Protein AF-A0A8T1U6H8-F1 (afdb_monomer)

Radius of gyration: 21.42 Å; Cα contacts (8 Å, |Δi|>4): 19; chains: 1; bounding box: 50×22×63 Å

Structure (mmCIF, N/CA/C/O backbone):
data_AF-A0A8T1U6H8-F1
#
_entry.id   AF-A0A8T1U6H8-F1
#
loop_
_atom_site.group_PDB
_atom_site.id
_atom_site.type_symbol
_atom_site.label_atom_id
_atom_site.label_alt_id
_atom_site.label_comp_id
_atom_site.label_asym_id
_atom_site.label_entity_id
_atom_site.label_seq_id
_atom_site.pdbx_PDB_ins_code
_atom_site.Cartn_x
_atom_site.Cartn_y
_atom_site.Cartn_z
_atom_site.occupancy
_atom_site.B_iso_or_equiv
_atom_site.auth_seq_id
_atom_site.auth_comp_id
_atom_site.auth_asym_id
_atom_site.auth_atom_id
_atom_site.pdbx_PDB_model_num
ATOM 1 N N . MET A 1 1 ? -10.092 -11.176 0.550 1.00 36.59 1 MET A N 1
ATOM 2 C CA . MET A 1 1 ? -11.383 -10.645 1.042 1.00 36.59 1 MET A CA 1
ATOM 3 C C . MET A 1 1 ? -11.240 -10.392 2.532 1.00 36.59 1 MET A C 1
ATOM 5 O O . MET A 1 1 ? -11.088 -11.351 3.277 1.00 36.59 1 MET A O 1
ATOM 9 N N . VAL A 1 2 ? -11.189 -9.127 2.950 1.00 41.56 2 VAL A N 1
ATOM 10 C CA . VAL A 1 2 ? -11.146 -8.750 4.371 1.00 41.56 2 VAL A CA 1
ATOM 11 C C . VAL A 1 2 ? -12.556 -8.930 4.930 1.00 41.56 2 VAL A C 1
ATOM 13 O O . VAL A 1 2 ? -13.516 -8.430 4.351 1.00 41.56 2 VAL A O 1
ATOM 16 N N . GLN A 1 3 ? -12.712 -9.716 5.995 1.00 40.78 3 GLN A N 1
ATOM 17 C CA . GLN A 1 3 ? -14.016 -9.874 6.637 1.00 40.78 3 GLN A CA 1
ATOM 18 C C . GLN A 1 3 ? -14.312 -8.635 7.483 1.00 40.78 3 GLN A C 1
ATOM 20 O O . GLN A 1 3 ? -13.593 -8.339 8.435 1.00 40.78 3 GLN A O 1
ATOM 25 N N . HIS A 1 4 ? -15.375 -7.916 7.126 1.00 51.12 4 HIS A N 1
ATOM 26 C CA . HIS A 1 4 ? -15.818 -6.727 7.844 1.00 51.12 4 HIS A CA 1
ATOM 27 C C . HIS A 1 4 ? -16.689 -7.121 9.048 1.00 51.12 4 HIS A C 1
ATOM 29 O O . HIS A 1 4 ? -17.667 -7.861 8.875 1.00 51.12 4 HIS A O 1
ATOM 35 N N . PRO A 1 5 ? -16.388 -6.622 10.262 1.00 48.84 5 PRO A N 1
ATOM 36 C CA . PRO A 1 5 ? -17.278 -6.752 11.406 1.00 48.84 5 PRO A CA 1
ATOM 37 C C . PRO A 1 5 ? -18.629 -6.112 11.076 1.00 48.84 5 PRO A C 1
ATOM 39 O O . PRO A 1 5 ? -18.710 -4.946 10.688 1.00 48.84 5 PRO A O 1
ATOM 42 N N . ARG A 1 6 ? -19.688 -6.912 11.176 1.00 51.59 6 ARG A N 1
ATOM 43 C CA . ARG A 1 6 ? -21.048 -6.546 10.785 1.00 51.59 6 ARG A CA 1
ATOM 44 C C . ARG A 1 6 ? -21.577 -5.393 11.658 1.00 51.59 6 ARG A C 1
ATOM 46 O O . ARG A 1 6 ? -21.683 -5.551 12.868 1.00 51.59 6 ARG A O 1
ATOM 53 N N . LEU A 1 7 ? -21.965 -4.303 10.979 1.00 49.41 7 LEU A N 1
ATOM 54 C CA . LEU A 1 7 ? -23.167 -3.471 11.199 1.00 49.41 7 LEU A CA 1
ATOM 55 C C . LEU A 1 7 ? -23.094 -1.998 11.653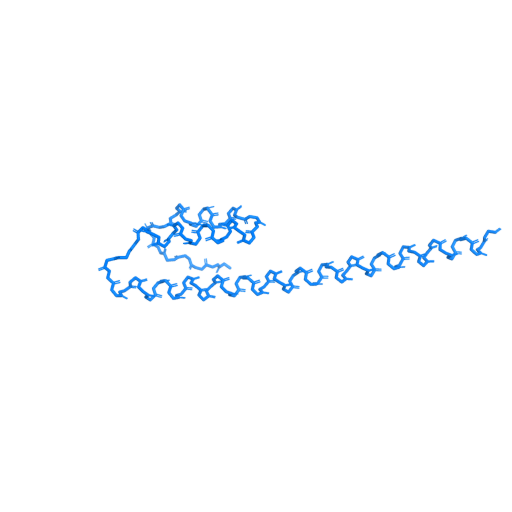 1.00 49.41 7 LEU A C 1
ATOM 57 O O . LEU A 1 7 ? -24.143 -1.383 11.545 1.00 49.41 7 LEU A O 1
ATOM 61 N N . ASN A 1 8 ? -21.969 -1.360 12.015 1.00 52.28 8 ASN A N 1
ATOM 62 C CA . ASN A 1 8 ? -22.054 0.059 12.462 1.00 52.28 8 ASN A CA 1
ATOM 63 C C . ASN A 1 8 ? -21.110 1.097 11.832 1.00 52.28 8 ASN A C 1
ATOM 65 O O . ASN A 1 8 ? -21.238 2.267 12.157 1.00 52.28 8 ASN A O 1
ATOM 69 N N . ASP A 1 9 ? -20.223 0.725 10.906 1.00 64.31 9 ASP A N 1
ATOM 70 C CA . ASP A 1 9 ? -19.154 1.633 10.441 1.00 64.31 9 ASP A CA 1
ATOM 71 C C . ASP A 1 9 ? -18.992 1.669 8.914 1.00 64.31 9 ASP A C 1
ATOM 73 O O . ASP A 1 9 ? -17.888 1.776 8.383 1.00 64.31 9 ASP A O 1
ATOM 77 N N . GLN A 1 10 ? -20.097 1.553 8.173 1.00 68.19 10 GLN A N 1
ATOM 78 C CA . GLN A 1 10 ? -20.058 1.556 6.705 1.00 68.19 10 GLN A CA 1
ATOM 79 C C . GLN A 1 10 ? -19.478 2.869 6.147 1.00 68.19 10 GLN A C 1
ATOM 81 O O . GLN A 1 10 ? -18.672 2.826 5.226 1.00 68.19 10 GLN A O 1
ATOM 86 N N . GLY A 1 11 ? -19.782 4.011 6.777 1.00 71.81 11 GLY A N 1
ATOM 87 C CA . GLY A 1 11 ? -19.208 5.312 6.410 1.00 71.81 11 GLY A CA 1
ATOM 88 C C . GLY A 1 11 ? -17.693 5.402 6.637 1.00 71.81 11 GLY A C 1
ATOM 89 O O . GLY A 1 11 ? -16.981 5.908 5.773 1.00 71.81 11 GLY A O 1
ATOM 90 N N . PHE A 1 12 ? -17.186 4.838 7.741 1.00 73.38 12 PHE A N 1
ATOM 91 C CA . PHE A 1 12 ? -15.743 4.727 7.982 1.00 73.38 12 PHE A CA 1
ATOM 92 C C . PHE A 1 12 ? -15.073 3.862 6.911 1.00 73.38 12 PHE A C 1
ATOM 94 O O . PHE A 1 12 ? -14.070 4.273 6.334 1.00 73.38 12 PHE A O 1
ATOM 101 N N . TRP A 1 13 ? -15.635 2.687 6.607 1.00 72.81 13 TRP A N 1
ATOM 102 C CA . TRP A 1 13 ? -15.063 1.798 5.594 1.00 72.81 13 TRP A CA 1
ATOM 103 C C . TRP A 1 13 ? -15.111 2.409 4.194 1.00 72.81 13 TRP A C 1
ATOM 105 O O . TRP A 1 13 ? -14.143 2.275 3.452 1.00 72.81 13 TRP A O 1
ATOM 115 N N . ASP A 1 14 ? -16.179 3.119 3.839 1.00 76.62 14 ASP A N 1
ATOM 116 C CA . ASP A 1 14 ? -16.280 3.815 2.555 1.00 76.62 14 ASP A CA 1
ATOM 117 C C . ASP A 1 14 ? -15.247 4.941 2.427 1.00 76.62 14 ASP A C 1
ATOM 119 O O . ASP A 1 14 ? -14.669 5.121 1.355 1.00 76.62 14 ASP A O 1
ATOM 123 N N . GLN A 1 15 ? -14.978 5.679 3.508 1.00 73.12 15 GLN A N 1
ATOM 124 C CA . GLN A 1 15 ? -13.971 6.740 3.525 1.00 73.12 15 GLN A CA 1
ATOM 125 C C . GLN A 1 15 ? -12.544 6.174 3.524 1.00 73.12 15 GLN A C 1
ATOM 127 O O . GLN A 1 15 ? -11.702 6.634 2.757 1.00 73.12 15 GLN A O 1
ATOM 132 N N . PHE A 1 16 ? -12.291 5.128 4.313 1.00 75.81 16 PHE A N 1
ATOM 133 C CA . PHE A 1 16 ? -11.011 4.421 4.359 1.00 75.81 16 PHE A CA 1
ATOM 134 C C . PHE A 1 16 ? -10.664 3.781 3.007 1.00 75.81 16 PHE A C 1
ATOM 136 O O . PHE A 1 16 ? -9.542 3.913 2.531 1.00 75.81 16 PHE A O 1
ATOM 143 N N . ASN A 1 17 ? -11.634 3.143 2.346 1.00 76.25 17 ASN A N 1
ATOM 144 C CA . ASN A 1 17 ? -11.429 2.499 1.044 1.00 76.25 17 ASN A CA 1
ATOM 145 C C . ASN A 1 17 ? -11.232 3.497 -0.110 1.00 76.25 17 ASN A C 1
ATOM 147 O O . ASN A 1 17 ? -10.734 3.108 -1.165 1.00 76.25 17 ASN A O 1
ATOM 151 N N . ARG A 1 18 ? -11.647 4.761 0.053 1.00 79.00 18 ARG A N 1
ATOM 152 C CA . ARG A 1 18 ? -11.451 5.825 -0.947 1.00 79.00 18 ARG A CA 1
ATOM 153 C C . ARG A 1 18 ? -10.161 6.617 -0.759 1.00 79.00 18 ARG A C 1
ATOM 155 O O . ARG A 1 18 ? -9.822 7.378 -1.659 1.00 79.00 18 ARG A O 1
ATOM 162 N N . ALA A 1 19 ? -9.473 6.470 0.371 1.00 80.56 19 ALA A N 1
ATOM 163 C CA . ALA A 1 19 ? -8.237 7.193 0.631 1.00 80.56 19 ALA A CA 1
ATOM 164 C C . ALA A 1 19 ? -7.155 6.789 -0.383 1.00 80.56 19 ALA A C 1
ATOM 166 O O . ALA A 1 19 ? -6.900 5.602 -0.597 1.00 80.56 19 ALA A O 1
ATOM 167 N N . GLN A 1 20 ? -6.531 7.779 -1.018 1.00 71.88 20 GLN A N 1
ATOM 168 C CA . GLN A 1 20 ? -5.485 7.579 -2.025 1.00 71.88 20 GLN A CA 1
ATOM 169 C C . GLN A 1 20 ? -4.098 7.938 -1.486 1.00 71.88 20 GLN A C 1
ATOM 171 O O . GLN A 1 20 ? -3.085 7.543 -2.062 1.00 71.88 20 GLN A O 1
ATOM 176 N N . THR A 1 21 ? -4.045 8.658 -0.367 1.00 72.31 21 THR A N 1
ATOM 177 C CA . THR A 1 21 ? -2.815 9.129 0.272 1.00 72.31 21 THR A CA 1
ATOM 178 C C . THR A 1 21 ? -2.726 8.694 1.736 1.00 72.31 21 THR A C 1
ATOM 180 O O . THR A 1 21 ? -3.728 8.416 2.395 1.00 72.31 21 THR A O 1
ATOM 183 N N . VAL A 1 22 ? -1.502 8.652 2.273 1.00 71.56 22 VAL A N 1
ATOM 184 C CA . VAL A 1 22 ? -1.245 8.290 3.681 1.00 71.56 22 VAL A CA 1
ATOM 185 C C . VAL A 1 22 ? -1.923 9.269 4.647 1.00 71.56 22 VAL A C 1
ATOM 187 O O . VAL A 1 22 ? -2.413 8.859 5.697 1.00 71.56 22 VAL A O 1
ATOM 190 N N . GLU A 1 23 ? -1.996 10.545 4.276 1.00 74.50 23 GLU A N 1
ATOM 191 C CA . GLU A 1 23 ? -2.672 11.589 5.050 1.00 74.50 23 GLU A CA 1
ATOM 192 C C . GLU A 1 23 ? -4.189 11.376 5.094 1.00 74.50 23 GLU A C 1
ATOM 194 O O . GLU A 1 23 ? -4.787 11.431 6.167 1.00 74.50 23 GLU A O 1
ATOM 199 N N . GLU A 1 24 ? -4.809 11.020 3.966 1.00 73.62 24 GLU A N 1
ATOM 200 C CA . GLU A 1 24 ? -6.239 10.690 3.908 1.00 73.62 24 GLU A CA 1
ATOM 201 C C . GLU A 1 24 ? -6.576 9.421 4.699 1.00 73.62 24 GLU A C 1
ATOM 203 O O . GLU A 1 24 ? -7.611 9.368 5.367 1.00 73.62 24 GLU A O 1
ATOM 208 N N . VAL A 1 25 ? -5.689 8.417 4.682 1.00 74.69 25 VAL A N 1
ATOM 209 C CA . VAL A 1 25 ? -5.819 7.224 5.534 1.00 74.69 25 VAL A CA 1
ATOM 210 C C . VAL A 1 25 ? -5.751 7.622 7.010 1.00 74.69 25 VAL A C 1
ATOM 212 O O . VAL A 1 25 ? -6.574 7.168 7.805 1.00 74.69 25 VAL A O 1
ATOM 215 N N . GLY A 1 26 ? -4.819 8.507 7.377 1.00 73.69 26 GLY A N 1
ATOM 216 C CA . GLY A 1 26 ? -4.704 9.056 8.729 1.00 73.69 26 GLY A CA 1
ATOM 217 C C . GLY A 1 26 ? -5.973 9.784 9.177 1.00 73.69 26 GLY A C 1
ATOM 218 O O . GLY A 1 26 ? -6.491 9.502 10.256 1.00 73.69 26 GLY A O 1
ATOM 219 N N . SER A 1 27 ? -6.532 10.653 8.331 1.00 74.06 27 SER A N 1
ATOM 220 C CA . SER A 1 27 ? -7.789 11.353 8.618 1.00 74.06 27 SER A CA 1
ATOM 221 C C . SER A 1 27 ? -8.987 10.412 8.743 1.00 74.06 27 SER A C 1
ATOM 223 O O . SER A 1 27 ? -9.797 10.594 9.649 1.00 74.06 27 SER A O 1
ATOM 225 N N . ALA A 1 28 ? -9.100 9.393 7.885 1.00 71.69 28 ALA A N 1
ATOM 226 C CA . ALA A 1 28 ? -10.185 8.413 7.962 1.00 71.69 28 ALA A CA 1
ATOM 227 C C . ALA A 1 28 ? -10.117 7.590 9.259 1.00 71.69 28 ALA A C 1
ATOM 229 O O . ALA A 1 28 ? -11.144 7.326 9.884 1.00 71.69 28 ALA A O 1
ATOM 230 N N . ILE A 1 29 ? -8.905 7.227 9.693 1.00 70.00 29 ILE A N 1
ATOM 231 C CA . ILE A 1 29 ? -8.676 6.561 10.979 1.00 70.00 29 ILE A CA 1
ATOM 232 C C . ILE A 1 29 ? -9.095 7.481 12.127 1.00 70.00 29 ILE A C 1
ATOM 234 O O . ILE A 1 29 ? -9.939 7.074 12.918 1.00 70.00 29 ILE A O 1
ATOM 238 N N . THR A 1 30 ? -8.595 8.719 12.185 1.00 68.88 30 THR A N 1
ATOM 239 C CA . THR A 1 30 ? -8.928 9.680 13.252 1.00 68.88 30 THR A CA 1
ATOM 240 C C . THR A 1 30 ? -10.438 9.920 13.362 1.00 68.88 30 THR A C 1
ATOM 242 O O . THR A 1 30 ? -11.009 9.784 14.446 1.00 68.88 30 THR A O 1
ATOM 245 N N . ALA A 1 31 ? -11.116 10.163 12.238 1.00 66.38 31 ALA A N 1
ATOM 246 C CA . ALA A 1 31 ? -12.564 10.371 12.207 1.00 66.38 31 ALA A CA 1
ATOM 247 C C . ALA A 1 31 ? -13.352 9.127 12.660 1.00 66.38 31 ALA A C 1
ATOM 249 O O . ALA A 1 31 ? -14.311 9.235 13.419 1.00 66.38 31 ALA A O 1
ATOM 250 N N . GLY A 1 32 ? -12.922 7.928 12.249 1.00 62.81 32 GLY A N 1
ATOM 251 C CA . GLY A 1 32 ? -13.528 6.665 12.684 1.00 62.81 32 GLY A CA 1
ATOM 252 C C . GLY A 1 32 ? -13.226 6.293 14.137 1.00 62.81 32 GLY A C 1
ATOM 253 O O . GLY A 1 32 ? -13.866 5.397 14.690 1.00 62.81 32 GLY A O 1
ATOM 254 N N . THR A 1 33 ? -12.241 6.950 14.751 1.00 60.88 33 THR A N 1
ATOM 255 C CA . THR A 1 33 ? -11.939 6.814 16.173 1.00 60.88 33 THR A CA 1
ATOM 256 C C . THR A 1 33 ? -12.760 7.787 17.026 1.00 60.88 33 THR A C 1
ATOM 258 O O .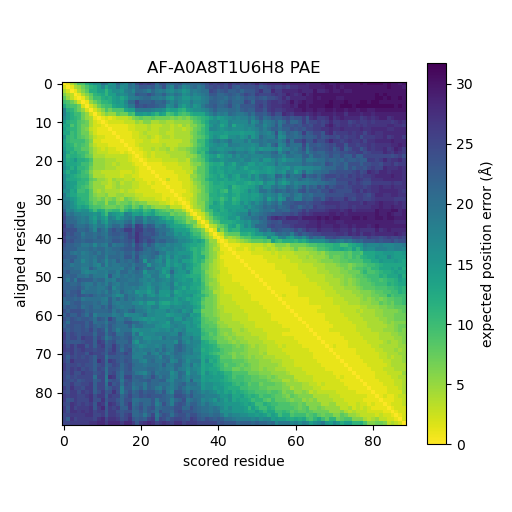 THR A 1 33 ? -13.324 7.374 18.025 1.00 60.88 33 THR A O 1
ATOM 261 N N . GLU A 1 34 ? -12.979 9.039 16.637 1.00 58.78 34 GLU A N 1
ATOM 262 C CA . GLU A 1 34 ? -13.691 9.995 17.510 1.00 58.78 34 GLU A CA 1
ATOM 263 C C . GLU A 1 34 ? -15.156 9.623 17.843 1.00 58.78 34 GLU A C 1
ATOM 265 O O . GLU A 1 34 ? -15.707 10.139 18.813 1.00 58.78 34 GLU A O 1
ATOM 270 N N . GLN A 1 35 ? -15.788 8.696 17.110 1.00 52.53 35 GLN A N 1
ATOM 271 C CA . GLN A 1 35 ? -17.227 8.430 17.222 1.00 52.53 35 GLN A CA 1
ATOM 272 C C . GLN A 1 35 ? -17.654 7.268 18.159 1.00 52.53 35 GLN A C 1
ATOM 274 O O . GLN A 1 35 ? -18.856 7.081 18.332 1.00 52.53 35 GLN A O 1
ATOM 279 N N . VAL A 1 36 ? -16.755 6.466 18.767 1.00 53.62 36 VAL A N 1
ATOM 280 C CA . VAL A 1 36 ? -17.165 5.141 19.330 1.00 53.62 36 VAL A CA 1
ATOM 281 C C . VAL A 1 36 ? -16.758 4.831 20.789 1.00 53.62 36 VAL A C 1
ATOM 283 O O . VAL A 1 36 ? -17.075 3.753 21.281 1.00 53.62 36 VAL A O 1
ATOM 286 N N . PHE A 1 37 ? -16.106 5.708 21.554 1.00 53.53 37 PHE A N 1
ATOM 287 C CA . PHE A 1 37 ? -15.473 5.254 22.813 1.00 53.53 37 PHE A CA 1
ATOM 288 C C . PHE A 1 37 ? -16.222 5.596 24.097 1.00 53.53 37 PHE A C 1
ATOM 290 O O . PHE A 1 37 ? -15.911 6.594 24.735 1.00 53.53 37 PHE A O 1
ATOM 297 N N . ASP A 1 38 ? -17.120 4.700 24.524 1.00 53.47 38 ASP A N 1
ATOM 298 C CA . ASP A 1 38 ? -17.684 4.724 25.887 1.00 53.47 38 ASP A CA 1
ATOM 299 C C . ASP A 1 38 ? -17.421 3.423 26.688 1.00 53.47 38 ASP A C 1
ATOM 301 O O . ASP A 1 38 ? -17.741 3.348 27.873 1.00 53.47 38 ASP A O 1
ATOM 305 N N . THR A 1 39 ? -16.790 2.377 26.112 1.00 53.78 39 THR A N 1
ATOM 306 C CA . THR A 1 39 ? -16.457 1.141 26.865 1.00 53.78 39 THR A CA 1
ATOM 307 C C . THR A 1 39 ? -15.130 0.460 26.485 1.00 53.78 39 THR A C 1
ATOM 309 O O . THR A 1 39 ? -14.589 0.618 25.392 1.00 53.78 39 THR A O 1
ATOM 312 N N . SER A 1 40 ? -14.597 -0.373 27.393 1.00 54.09 40 SER A N 1
ATOM 313 C CA . SER A 1 40 ? -13.341 -1.132 27.222 1.00 54.09 40 SER A CA 1
ATOM 314 C C . SER A 1 40 ? -13.344 -2.124 26.047 1.00 54.09 40 SER A C 1
ATOM 316 O O . SER A 1 40 ? -12.279 -2.456 25.523 1.00 54.09 40 SER A O 1
ATOM 318 N N . GLY A 1 41 ? -14.519 -2.564 25.580 1.00 58.38 41 GLY A N 1
ATOM 319 C CA . GLY A 1 41 ? -14.657 -3.381 24.369 1.00 58.38 41 GLY A CA 1
ATOM 320 C C . GLY A 1 41 ? -14.263 -2.634 23.091 1.00 58.38 41 GLY A C 1
ATOM 321 O O . GLY A 1 41 ? -13.825 -3.249 22.115 1.00 58.38 41 GLY A O 1
ATOM 322 N N . ASP A 1 42 ? -14.341 -1.306 23.106 1.00 64.38 42 ASP A N 1
ATOM 323 C CA . ASP A 1 42 ? -14.017 -0.467 21.957 1.00 64.38 42 ASP A CA 1
ATOM 324 C C . ASP A 1 42 ? -12.507 -0.196 21.848 1.00 64.38 42 ASP A C 1
ATOM 326 O O . ASP A 1 42 ? -11.988 -0.037 20.744 1.00 64.38 42 ASP A O 1
ATOM 330 N N . VAL A 1 43 ? -11.762 -0.323 22.954 1.00 67.31 43 VAL A N 1
ATOM 331 C CA . VAL A 1 43 ? -10.285 -0.323 22.959 1.00 67.31 43 VAL A CA 1
ATOM 332 C C . VAL A 1 43 ? -9.721 -1.539 22.213 1.00 67.31 43 VAL A C 1
ATOM 334 O O . VAL A 1 43 ? -8.747 -1.419 21.470 1.00 67.31 43 VAL A O 1
ATOM 337 N N . GLY A 1 44 ? -10.350 -2.712 22.345 1.00 74.19 44 GLY A N 1
ATOM 338 C CA . GLY A 1 44 ? -9.954 -3.905 21.587 1.00 74.19 44 GLY A CA 1
ATOM 339 C C . GLY A 1 44 ? -10.170 -3.738 20.079 1.00 74.19 44 GLY A C 1
ATOM 340 O O . GLY A 1 44 ? -9.310 -4.101 19.275 1.00 74.19 44 GLY A O 1
ATOM 341 N N . LYS A 1 45 ? -11.290 -3.116 19.686 1.00 73.94 45 LYS A N 1
ATOM 342 C CA . LYS A 1 45 ? -11.584 -2.797 18.279 1.00 73.94 45 LYS A CA 1
ATOM 343 C C . LYS A 1 45 ? -10.626 -1.743 17.726 1.00 73.94 45 LYS A C 1
ATOM 345 O O . LYS A 1 45 ? -10.161 -1.893 16.600 1.00 73.94 45 LYS A O 1
ATOM 350 N N . LEU A 1 46 ? -10.296 -0.720 18.517 1.00 72.88 46 LEU A N 1
ATOM 351 C CA . LEU A 1 46 ? -9.267 0.268 18.189 1.00 72.88 46 LEU A CA 1
ATOM 352 C C . LEU A 1 46 ? -7.920 -0.378 17.929 1.00 72.88 46 LEU A C 1
ATOM 354 O O . LEU A 1 46 ? -7.286 -0.082 16.922 1.00 72.88 46 LEU A O 1
ATOM 358 N N . ARG A 1 47 ? -7.501 -1.278 18.822 1.00 81.00 47 ARG A N 1
ATOM 359 C CA . ARG A 1 47 ? -6.237 -1.997 18.686 1.00 81.00 47 ARG A CA 1
ATOM 360 C C . ARG A 1 47 ? -6.204 -2.786 17.381 1.00 81.00 47 ARG A C 1
ATOM 362 O O . ARG A 1 47 ? -5.264 -2.634 16.614 1.00 81.00 47 ARG A O 1
ATOM 369 N N . ALA A 1 48 ? -7.268 -3.530 17.080 1.00 81.62 48 ALA A N 1
ATOM 370 C CA . ALA A 1 48 ? -7.371 -4.285 15.834 1.00 81.62 48 ALA A CA 1
ATOM 371 C C . ALA A 1 48 ? -7.360 -3.382 14.584 1.00 81.62 48 ALA A C 1
ATOM 373 O O . ALA A 1 48 ? -6.719 -3.718 13.588 1.00 81.62 48 ALA A O 1
ATOM 374 N N . ARG A 1 49 ? -8.037 -2.223 14.627 1.00 81.31 49 ARG A N 1
ATOM 375 C CA . ARG A 1 49 ? -8.008 -1.232 13.536 1.00 81.31 49 ARG A CA 1
ATOM 376 C C . ARG A 1 49 ? -6.617 -0.638 13.349 1.00 81.31 49 ARG A C 1
ATOM 378 O O . ARG A 1 49 ? -6.160 -0.534 12.215 1.00 81.31 49 ARG A O 1
ATOM 385 N N . LEU A 1 50 ? -5.945 -0.290 14.443 1.00 83.25 50 LEU A N 1
ATOM 386 C CA . LEU A 1 50 ? -4.596 0.262 14.425 1.00 83.25 50 LEU A CA 1
ATOM 387 C C . LEU A 1 50 ? -3.590 -0.753 13.872 1.00 83.25 50 LEU A C 1
ATOM 389 O O . LEU A 1 50 ? -2.811 -0.408 12.988 1.00 83.25 50 LEU A O 1
ATOM 393 N N . ASP A 1 51 ? -3.649 -2.004 14.329 1.00 86.88 51 ASP A N 1
ATOM 394 C CA . ASP A 1 51 ? -2.775 -3.077 13.848 1.00 86.88 51 ASP A CA 1
ATOM 395 C C . ASP A 1 51 ? -3.001 -3.325 12.344 1.00 86.88 51 ASP A C 1
ATOM 397 O O . ASP A 1 51 ? -2.046 -3.384 11.568 1.00 86.88 51 ASP A O 1
ATOM 401 N N . SER A 1 52 ? -4.264 -3.358 11.897 1.00 82.25 52 SER A N 1
ATOM 402 C CA . SER A 1 52 ? -4.607 -3.483 10.474 1.00 82.25 52 SER A CA 1
ATOM 403 C C . SER A 1 52 ? -4.106 -2.300 9.641 1.00 82.25 52 SER A C 1
ATOM 405 O O . SER A 1 52 ? -3.617 -2.503 8.528 1.00 82.25 52 SER A O 1
ATOM 407 N N . ALA A 1 53 ? -4.222 -1.071 10.150 1.00 83.38 53 ALA A N 1
ATOM 408 C CA . ALA A 1 53 ? -3.718 0.122 9.477 1.00 83.38 53 ALA A CA 1
ATOM 409 C C . ALA A 1 53 ? -2.187 0.098 9.365 1.00 83.38 53 ALA A C 1
ATOM 411 O O . ALA A 1 53 ? -1.641 0.417 8.309 1.00 83.38 53 ALA A O 1
ATOM 412 N N . TYR A 1 54 ? -1.489 -0.350 10.412 1.00 87.00 54 TYR A N 1
ATOM 413 C CA . TYR A 1 54 ? -0.037 -0.522 10.392 1.00 87.00 54 TYR A CA 1
ATOM 414 C C . TYR A 1 54 ? 0.412 -1.549 9.352 1.00 87.00 54 TYR A C 1
ATOM 416 O O . TYR A 1 54 ? 1.346 -1.273 8.596 1.00 87.00 54 TYR A O 1
ATOM 424 N N . SER A 1 55 ? -0.257 -2.702 9.271 1.00 87.75 55 SER A N 1
ATOM 425 C CA . SER A 1 55 ? 0.032 -3.701 8.237 1.00 87.75 55 SER A CA 1
ATOM 426 C C . SER A 1 55 ? -0.253 -3.169 6.829 1.00 87.75 55 SER A C 1
ATOM 428 O O . SER A 1 55 ? 0.551 -3.385 5.924 1.00 87.75 55 SER A O 1
ATOM 430 N N . GLY A 1 56 ? -1.351 -2.426 6.645 1.00 89.00 56 GLY A N 1
ATOM 431 C CA . GLY A 1 56 ? -1.665 -1.764 5.376 1.00 89.00 56 GLY A CA 1
ATOM 432 C C . GLY A 1 56 ? -0.587 -0.761 4.958 1.00 89.00 56 GLY A C 1
ATOM 433 O O . GLY A 1 56 ? -0.126 -0.787 3.818 1.00 89.00 56 GLY A O 1
ATOM 434 N N . ARG A 1 57 ? -0.112 0.062 5.900 1.00 91.69 57 ARG A N 1
ATOM 435 C CA . ARG A 1 57 ? 0.980 1.020 5.678 1.00 91.69 57 ARG A CA 1
ATOM 436 C C . ARG A 1 57 ? 2.271 0.324 5.247 1.00 91.69 57 ARG A C 1
ATOM 438 O O . ARG A 1 57 ? 2.872 0.736 4.263 1.00 91.69 57 ARG A O 1
ATOM 445 N N . GLN A 1 58 ? 2.670 -0.746 5.936 1.00 90.88 58 GLN A N 1
ATOM 446 C CA . GLN A 1 58 ? 3.872 -1.512 5.577 1.00 90.88 58 GLN A CA 1
ATOM 447 C C . GLN A 1 58 ? 3.763 -2.135 4.179 1.00 90.88 58 GLN A C 1
ATOM 449 O O . GLN A 1 58 ? 4.723 -2.110 3.413 1.00 90.88 58 GLN A O 1
ATOM 454 N N . ALA A 1 59 ? 2.591 -2.668 3.818 1.00 90.81 59 ALA A N 1
ATOM 455 C CA . ALA A 1 59 ? 2.371 -3.225 2.486 1.00 90.81 59 ALA A CA 1
ATOM 456 C C . ALA A 1 59 ? 2.504 -2.154 1.390 1.00 90.81 59 ALA A C 1
ATOM 458 O O . ALA A 1 59 ? 3.150 -2.400 0.370 1.00 90.81 59 ALA A O 1
ATOM 459 N N . LEU A 1 60 ? 1.944 -0.962 1.617 1.00 89.00 60 LEU A N 1
ATOM 460 C CA . LEU A 1 60 ? 2.072 0.170 0.696 1.00 89.00 60 LEU A CA 1
ATOM 461 C C . LEU A 1 60 ? 3.520 0.668 0.585 1.00 89.00 60 LEU A C 1
ATOM 463 O O . LEU A 1 60 ? 3.968 0.963 -0.520 1.00 89.00 60 LEU A O 1
ATOM 467 N N . GLU A 1 61 ? 4.281 0.704 1.683 1.00 93.56 61 GLU A N 1
ATOM 468 C CA . GLU A 1 61 ? 5.711 1.052 1.652 1.00 93.56 61 GLU A CA 1
ATOM 469 C C . GLU A 1 61 ? 6.513 0.077 0.779 1.00 93.56 61 GLU A C 1
ATOM 471 O O . GLU A 1 61 ? 7.291 0.504 -0.075 1.00 93.56 61 GLU A O 1
ATOM 476 N N . VAL A 1 62 ? 6.286 -1.232 0.932 1.00 94.81 62 VAL A N 1
ATOM 477 C CA . VAL A 1 62 ? 6.946 -2.259 0.106 1.00 94.81 62 VAL A CA 1
ATOM 478 C C . VAL A 1 62 ? 6.570 -2.115 -1.371 1.00 94.81 62 VAL A C 1
ATOM 480 O O . VAL A 1 62 ? 7.436 -2.221 -2.246 1.00 94.81 62 VAL A O 1
ATOM 483 N N . GLN A 1 63 ? 5.295 -1.852 -1.667 1.00 92.44 63 GLN A N 1
ATOM 484 C CA . GLN A 1 63 ? 4.841 -1.607 -3.038 1.00 92.44 63 GLN A CA 1
ATOM 485 C C . GLN A 1 63 ? 5.509 -0.371 -3.646 1.00 92.44 63 GLN A C 1
ATOM 487 O O . GLN A 1 63 ? 5.982 -0.441 -4.781 1.00 92.44 63 GLN 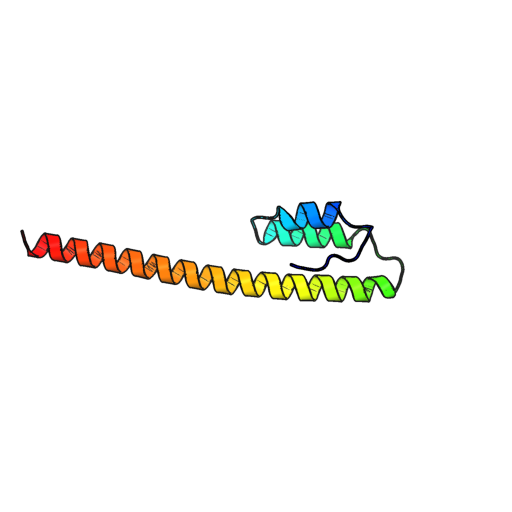A O 1
ATOM 492 N N . LEU A 1 64 ? 5.611 0.725 -2.890 1.00 94.69 64 LEU A N 1
ATOM 493 C CA . LEU A 1 64 ? 6.251 1.958 -3.344 1.00 94.69 64 LEU A CA 1
ATOM 494 C C . LEU A 1 64 ? 7.740 1.743 -3.647 1.00 94.69 64 LEU A C 1
ATOM 496 O O . LEU A 1 64 ? 8.212 2.137 -4.710 1.00 94.69 64 LEU A O 1
ATOM 500 N N . LEU A 1 65 ? 8.472 1.070 -2.756 1.00 95.56 65 LEU A N 1
ATOM 501 C CA . LEU A 1 65 ? 9.879 0.705 -2.972 1.00 95.56 65 LEU A CA 1
ATOM 502 C C . LEU A 1 65 ? 10.063 -0.132 -4.244 1.00 95.56 65 LEU A C 1
ATOM 504 O O . LEU A 1 65 ? 10.951 0.142 -5.051 1.00 95.56 65 LEU A O 1
ATOM 508 N N . THR A 1 66 ? 9.189 -1.117 -4.451 1.00 95.38 66 THR A N 1
ATOM 509 C CA . THR A 1 66 ? 9.227 -1.981 -5.638 1.00 95.38 66 THR A CA 1
ATOM 510 C C . THR A 1 66 ? 8.973 -1.178 -6.913 1.00 95.38 66 THR A C 1
ATOM 512 O O . THR A 1 66 ? 9.699 -1.325 -7.895 1.00 95.38 66 THR A O 1
ATOM 515 N N . GLN A 1 67 ? 7.968 -0.299 -6.905 1.00 94.94 67 GLN A N 1
ATOM 516 C CA . GLN A 1 67 ? 7.627 0.522 -8.063 1.00 94.94 67 GLN A CA 1
ATOM 517 C C . GLN A 1 67 ? 8.749 1.508 -8.413 1.00 94.94 67 GLN A C 1
ATOM 519 O O . GLN A 1 67 ? 9.072 1.667 -9.591 1.00 94.94 67 GLN A O 1
ATOM 524 N N . THR A 1 68 ? 9.371 2.125 -7.407 1.00 95.69 68 THR A N 1
ATOM 525 C CA . THR A 1 68 ? 10.518 3.020 -7.598 1.00 95.69 68 THR A CA 1
ATOM 526 C C . THR A 1 68 ? 11.697 2.278 -8.221 1.00 95.69 68 THR A C 1
ATOM 528 O O . THR A 1 68 ? 12.211 2.725 -9.241 1.00 95.69 68 THR A O 1
ATOM 531 N N . GLY A 1 69 ? 12.059 1.096 -7.708 1.00 96.06 69 GLY A N 1
ATOM 532 C CA . GLY A 1 69 ? 13.152 0.305 -8.286 1.00 96.06 69 GLY A CA 1
ATOM 533 C C . GLY A 1 69 ? 12.876 -0.152 -9.726 1.00 96.06 69 GLY A C 1
ATOM 534 O O . GLY A 1 69 ? 13.763 -0.116 -10.578 1.00 96.06 69 GLY A O 1
ATOM 535 N N . LEU A 1 70 ? 11.631 -0.533 -10.041 1.00 96.38 70 LEU A N 1
ATOM 536 C CA . LEU A 1 70 ? 11.234 -0.862 -11.417 1.00 96.38 70 LEU A CA 1
ATOM 537 C C . LEU A 1 70 ? 11.358 0.344 -12.351 1.00 96.38 70 LEU A C 1
ATOM 539 O O . LEU A 1 70 ? 11.825 0.201 -13.482 1.00 96.38 70 LEU A O 1
ATOM 543 N N . ARG A 1 71 ? 10.956 1.526 -11.880 1.00 96.44 71 ARG A N 1
ATOM 544 C CA . ARG A 1 71 ? 11.079 2.771 -12.635 1.00 96.44 71 ARG A CA 1
ATOM 545 C C . ARG A 1 71 ? 12.542 3.115 -12.907 1.00 96.44 71 ARG A C 1
ATOM 547 O O . ARG A 1 71 ? 12.883 3.392 -14.051 1.00 96.44 71 ARG A O 1
ATOM 554 N N . GLU A 1 72 ? 13.395 3.073 -11.889 1.00 96.69 72 GLU A N 1
ATOM 555 C CA . GLU A 1 72 ? 14.828 3.360 -12.029 1.00 96.69 72 GLU A CA 1
ATOM 556 C C . GLU A 1 72 ? 15.496 2.409 -13.029 1.00 96.69 72 GLU A C 1
ATOM 558 O O . GLU A 1 72 ? 16.225 2.852 -13.916 1.00 96.69 72 GLU A O 1
ATOM 563 N N . ASN A 1 73 ? 15.176 1.113 -12.963 1.00 96.25 73 ASN A N 1
ATOM 564 C CA . ASN A 1 73 ? 15.664 0.138 -13.938 1.00 96.25 73 ASN A CA 1
ATOM 565 C C . ASN A 1 73 ? 15.192 0.452 -15.363 1.00 96.25 73 ASN A C 1
ATOM 567 O O . ASN A 1 73 ? 15.984 0.376 -16.301 1.00 96.25 73 ASN A O 1
ATOM 571 N N . ALA A 1 74 ? 13.922 0.825 -15.546 1.00 95.06 74 ALA A N 1
ATOM 572 C CA . ALA A 1 74 ? 13.407 1.208 -16.858 1.00 95.06 74 ALA A CA 1
ATOM 573 C C . ALA A 1 74 ? 14.122 2.453 -17.414 1.00 95.06 74 ALA A C 1
ATOM 575 O O . ALA A 1 74 ? 14.459 2.492 -18.597 1.00 95.06 74 ALA A O 1
ATOM 576 N N . GLU A 1 75 ? 14.402 3.447 -16.565 1.00 96.50 75 GLU A N 1
ATOM 577 C CA . GLU A 1 75 ? 15.160 4.642 -16.948 1.00 96.50 75 GLU A CA 1
ATOM 578 C C . GLU A 1 75 ? 16.613 4.302 -17.328 1.00 96.50 75 GLU A C 1
ATOM 580 O O . GLU A 1 75 ? 17.131 4.846 -18.306 1.00 96.50 75 GLU A O 1
ATOM 585 N N . LEU A 1 76 ? 17.262 3.374 -16.615 1.00 96.06 76 LEU A N 1
ATOM 586 C CA . LEU A 1 76 ? 18.602 2.886 -16.958 1.00 96.06 76 LEU A CA 1
ATOM 587 C C . LEU A 1 76 ? 18.624 2.173 -18.314 1.00 96.06 76 LEU A C 1
ATOM 589 O O . LEU A 1 76 ? 19.458 2.509 -19.155 1.00 96.06 76 LEU A O 1
ATOM 593 N N . PHE A 1 77 ? 17.688 1.253 -18.560 1.00 95.06 77 PHE A N 1
ATOM 594 C CA . PHE A 1 77 ? 17.593 0.566 -19.851 1.00 95.06 77 PHE A CA 1
ATOM 595 C C . PHE A 1 77 ? 17.326 1.537 -20.999 1.00 95.06 77 PHE A C 1
ATOM 597 O O . PHE A 1 77 ? 17.944 1.416 -22.054 1.00 95.06 77 PHE A O 1
ATOM 604 N N . ALA A 1 78 ? 16.454 2.529 -20.796 1.00 94.94 78 ALA A N 1
ATOM 605 C CA . ALA A 1 78 ? 16.202 3.555 -21.800 1.00 94.94 78 ALA A CA 1
ATOM 606 C C . ALA A 1 78 ? 17.479 4.343 -22.128 1.00 94.94 78 ALA A C 1
ATOM 608 O O . ALA A 1 78 ? 17.800 4.523 -23.302 1.00 94.94 78 ALA A O 1
ATOM 609 N N . ARG A 1 79 ? 18.247 4.768 -21.115 1.00 94.50 79 ARG A N 1
ATOM 610 C CA . ARG A 1 79 ? 19.522 5.474 -21.330 1.00 94.50 79 ARG A CA 1
ATOM 611 C C . ARG A 1 79 ? 20.539 4.610 -22.063 1.00 94.50 79 ARG A C 1
ATOM 613 O O . ARG A 1 79 ? 21.157 5.098 -23.003 1.00 94.50 79 ARG A O 1
ATOM 620 N N . GLN A 1 80 ? 20.679 3.345 -21.671 1.00 93.50 80 GLN A N 1
ATOM 621 C CA . GLN A 1 80 ? 21.60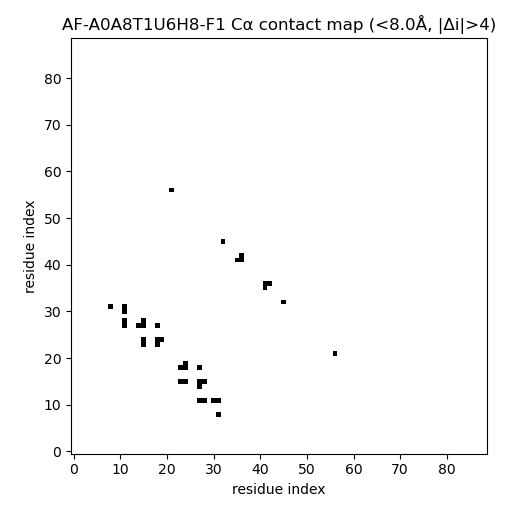9 2.422 -22.315 1.00 93.50 80 GLN A CA 1
ATOM 622 C C . GLN A 1 80 ? 21.240 2.198 -23.786 1.00 93.50 80 GLN A C 1
ATOM 624 O O . GLN A 1 80 ? 22.084 2.380 -24.655 1.00 93.50 80 GLN A O 1
ATOM 629 N N . ALA A 1 81 ? 19.970 1.909 -24.077 1.00 92.31 81 ALA A N 1
ATOM 630 C CA . ALA A 1 81 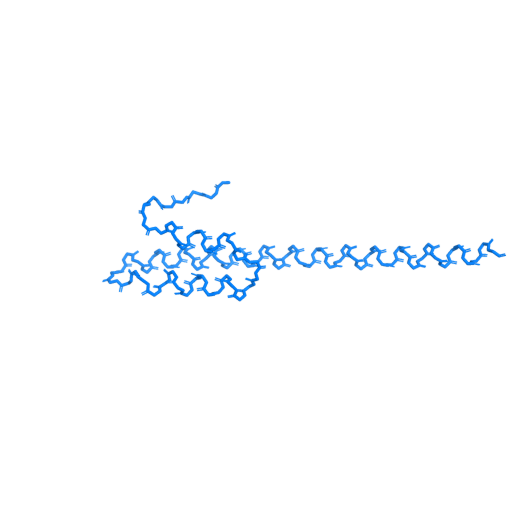? 19.495 1.753 -25.449 1.00 92.31 81 ALA A CA 1
ATOM 631 C C . ALA A 1 81 ? 19.714 3.026 -26.287 1.00 92.31 81 ALA A C 1
ATOM 633 O O . ALA A 1 81 ? 20.046 2.947 -27.465 1.00 92.31 81 ALA A O 1
ATOM 634 N N . THR A 1 82 ? 19.555 4.208 -25.682 1.00 93.75 82 THR A N 1
ATOM 635 C CA . THR A 1 82 ? 19.803 5.484 -26.369 1.00 93.75 82 THR A CA 1
ATOM 636 C C . THR A 1 82 ? 21.287 5.651 -26.712 1.00 93.75 82 THR A C 1
ATOM 638 O O . THR A 1 82 ? 21.602 6.009 -27.843 1.00 93.75 82 THR A O 1
ATOM 641 N N . ALA A 1 83 ? 22.188 5.334 -25.777 1.00 91.50 83 ALA A N 1
ATOM 642 C CA . ALA A 1 83 ? 23.633 5.383 -26.002 1.00 91.50 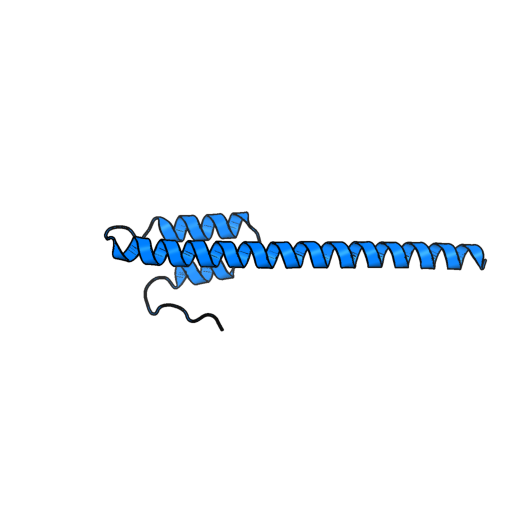83 ALA A CA 1
ATOM 643 C C . ALA A 1 83 ? 24.087 4.376 -27.075 1.00 91.50 83 ALA A C 1
ATOM 645 O O . ALA A 1 83 ? 24.842 4.737 -27.972 1.00 91.50 83 ALA A O 1
ATOM 646 N N . GLU A 1 84 ? 23.569 3.144 -27.046 1.00 91.69 84 GLU A N 1
ATOM 647 C CA . GLU A 1 84 ? 23.867 2.120 -28.059 1.00 91.69 84 GLU A CA 1
ATOM 648 C C . GLU A 1 84 ? 23.410 2.552 -29.466 1.00 91.69 84 GLU A C 1
ATOM 650 O O . GLU A 1 84 ? 24.108 2.317 -30.450 1.00 91.69 84 GLU A O 1
ATOM 655 N N . ILE A 1 85 ? 22.261 3.230 -29.584 1.00 91.25 85 ILE A N 1
ATOM 656 C CA . ILE A 1 85 ? 21.791 3.787 -30.865 1.00 91.25 85 ILE A CA 1
ATOM 657 C C . ILE A 1 85 ? 22.704 4.916 -31.362 1.00 91.25 85 ILE A C 1
ATOM 659 O O . ILE A 1 85 ? 22.875 5.062 -32.573 1.00 91.25 85 ILE A O 1
ATOM 663 N N . GLU A 1 86 ? 23.248 5.741 -30.466 1.00 88.56 86 GLU A N 1
ATOM 664 C CA . GLU A 1 86 ? 24.185 6.810 -30.829 1.00 88.56 86 GLU A CA 1
ATOM 665 C C . GLU A 1 86 ? 25.548 6.264 -31.270 1.00 88.56 86 GLU A C 1
ATOM 667 O O . GLU A 1 86 ? 26.094 6.771 -32.243 1.00 88.56 86 GLU A O 1
ATOM 672 N N . GLU A 1 87 ? 26.066 5.210 -30.632 1.00 87.19 87 GLU A N 1
ATOM 673 C CA . GLU A 1 87 ? 27.334 4.569 -31.027 1.00 87.19 87 GLU A CA 1
ATOM 674 C C . GLU A 1 87 ? 27.261 3.835 -32.377 1.00 87.19 87 GLU A C 1
ATOM 676 O O . GLU A 1 87 ? 28.282 3.650 -33.039 1.00 87.19 87 GLU A O 1
ATOM 681 N N . LEU A 1 88 ? 26.066 3.405 -32.796 1.00 86.12 88 LEU A N 1
ATOM 682 C CA . LEU A 1 88 ? 25.839 2.710 -34.069 1.00 86.12 88 LEU A CA 1
ATOM 683 C C . LEU A 1 88 ? 25.604 3.651 -35.268 1.00 86.12 88 LEU A C 1
ATOM 685 O O . LEU A 1 88 ? 25.427 3.158 -36.387 1.00 86.12 88 LEU A O 1
ATOM 689 N N . LYS A 1 89 ? 25.558 4.971 -35.052 1.00 71.00 89 LYS A N 1
ATOM 690 C CA . LYS A 1 89 ? 25.396 5.997 -36.098 1.00 71.00 89 LYS A CA 1
ATOM 691 C C . LYS A 1 89 ? 26.733 6.570 -36.551 1.00 71.00 89 LYS A C 1
ATOM 693 O O . LYS A 1 89 ? 26.833 6.839 -37.769 1.00 71.00 89 LYS A O 1
#

pLDDT: mean 77.14, std 15.96, range [36.59, 96.69]

Solvent-accessible surface area (backbone atoms only — not comparable to full-atom values): 5278 Å² total; per-residue (Å²): 135,86,85,74,84,88,84,86,52,66,68,42,51,54,47,44,74,65,41,89,46,75,66,47,39,50,52,32,49,52,61,60,52,78,77,61,82,86,52,76,73,43,54,56,52,48,50,53,51,50,53,52,50,52,55,52,49,54,52,52,52,55,50,50,55,52,51,50,54,53,49,53,52,51,55,49,51,53,52,50,56,52,51,54,56,58,75,74,106

Secondary structure (DSSP, 8-state):
-PPPPSSS-HHHHHHHHH--SHHHHHHHHHHHHHT--SSHHHHHHHHHHHHHHHHHHHHHHHHHHHHHHHHHHHHHHHHHHHHHHHHT-

Sequence (89 aa):
MVQHPRLNDQGFWDQFNRAQTVEEVGSAITAGTEQVFDTSGDVGKLRARLDSAYSGRQALEVQLLTQTGLRENAELFARQATAEIEELK

Organism: NCBI:txid29920

Foldseek 3Di:
DDDDDDDDQPVLVVQCVPDPDPVSVVVSLVVSVVPDDDDPVVVVVNVVVVVVNVVVVVVVVVVVVVVVVVVVVVVVVVVVVVVVVVVVD

Mean predicted aligned error: 14.16 Å

=== Feature glossary ===
A reading guide for the features in this record.

Start from the sequence.

  · Sequence gives the chain of amino acids in standard one-letter code (A=alanine, C=cysteine, …, Y=tyrosine), read N→C. It is the only feature that is directly encoded by the gene; all structural features are derived from the folded form of this sequence.

Fold it, and you get atomic coordinates and the backbone conformation that goes with them.

  · The mmCIF table is the protein's shape written out atom by atom. For each backbone N, Cα, C, and carbonyl O, it records an (x, y, z) coordinate triple in Å plus the residue type, chain letter, and residue number.

  · Backbone dihedral angles. Every residue except chain termini has a φ (preceding-C → N → Cα → C) and a ψ (N → Cα → C → next-N). They are reported in degrees following the IUPAC sign convention. Secondary structure is essentially a statement about which (φ, ψ) basin each residue occupies.

  · DSSP 8-state secondary structure assigns each residue one of H (α-helix), G (3₁₀-helix), I (π-helix), E (extended β-strand), B (isolated β-bridge), T (hydrogen-bonded turn), S (bend), or '-' (coil). The assignment is computed from backbone hydrogen-bond geometry via the Kabsch–Sander algorithm.

  · P-SEA three-state annotation labels each residue as helix, strand, or coil based purely on the geometry of the Cα trace. It serves as a fallback when the full backbone (and thus DSSP) is unavailable.

Summarize the fold with a handful of shape descriptors and a per-residue structural alphabet.

  · Radius of gyration (Rg) is the root-mean-square distance of Cα atoms from their centroid — a single number for overall size and compactness. A globular domain of N residues has Rg ≈ 2.2·N^0.38 Å; an extended or disordered chain has a much larger Rg. The Cα contact count is the number of residue pairs whose Cα atoms are within 8 Å and are more than four positions apart in sequence — a standard proxy for tertiary packing density. The bound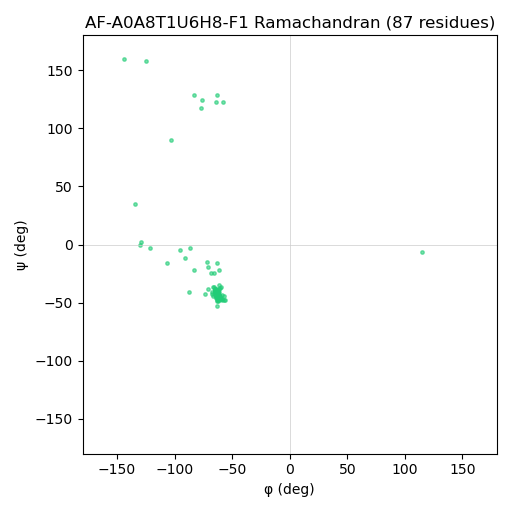ing box is the smallest axis-aligned box enclosing all Cα atoms.

  · Foldseek's 3Di representation compresses backbone geometry into a per-residue letter drawn from a learned twenty-state alphabet. It captures the tertiary interaction pat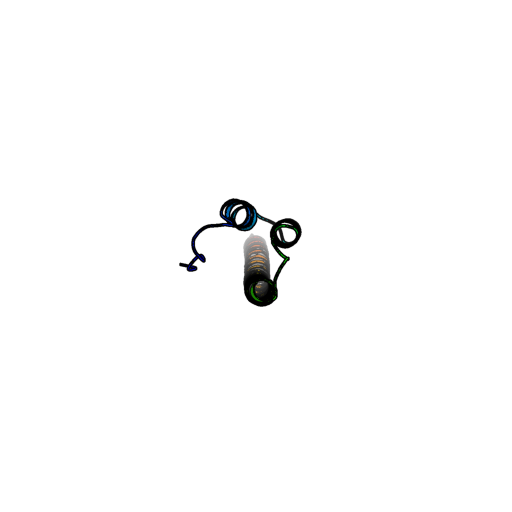tern around each residue — which residues are packed against it in space, regardless of where they are in sequence.

  · Accessible surface area quantifies burial. A residue with SAS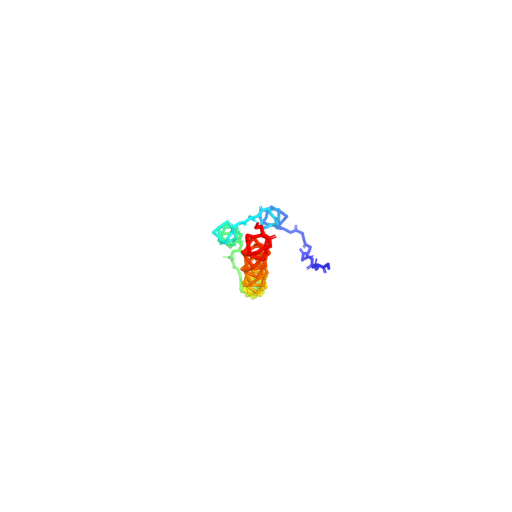A near zero is packed into the hydrophobic core; one with SASA >100 Å² sits on the surface. Computed here via the Shrake–Rupley numerical algorithm with a 1.4 Å probe.

Ask how reliable the model is.

  · For AlphaFold models, the B-factor field carries pLDDT — the model's own estimate of local accuracy on a 0–100 scale. Regions with pLDDT<50 should be treated as essentially unmodeled; they often correspond to intrinsically disordered segments.

  · For experimental (PDB) structures, the B-factor (temperature factor) quantifies the positional spread of each atom in the crystal — a combination of thermal vibration and static disorder — in units of Å². High B-factors mark flexible loops or poorly resolved regions; low B-factors mark the rigid, well-ordered core.

  · PAE(i, j) answers: if I align the predicted and true structures on residue i, how far off (in Å) do I expect residue j to be? A block-diagonal PAE matrix with low values on the blocks and high values off-diagonal is the signature of a multi-domain protein with confidently predicted domains but uncertain inter-domain orientation.

Place it in context: what it resembles, what it is annotated as, and how it looks.

  · Structural nearest neighbors (via Foldseek easy-search vs the PDB). Reported per hit: target PDB id, E-value, and alignment TM-score. A TM-score above ~0.5 is the conventional threshold for 'same fold'.

  · Functional annotations link the protein to curated databases. InterPro entries identify conserved domains and families by matching the sequence against member-database signatures (Pfam, PROSITE, CDD, …). Gene Ontology (GO) terms describe molecular function, biological process, and cellular component in a controlled vocabulary. CATH places the structure in a hierarchical fold classification (Class/Architecture/Topology/Homologous-superfamily). The organism is the source species.

  · Plot images: a contact map (which residues are close in 3D, as an N×N binary image), a Ramachandran scatter (backbone torsion angles, revealing secondary-structure composition at a glance), and — for AlphaFold structures — a PAE heatmap (pairwise prediction confidence).

  · Structure images are PyMOL renders from six orthogonal camera directions. Cartoon representation draws helices as coils and strands as arrows; sticks shows the backbone as bonds; surface shows the solvent-excluded envelope. Rainbow coloring maps sequence position to hue (blue→red, N→C); chain coloring assigns a distinct color per polypeptide.